Protein AF-A0A2N5WTV6-F1 (afdb_monomer)

Radius of gyration: 19.91 Å; Cα contacts (8 Å, |Δi|>4): 33; chains: 1; bounding box: 37×52×42 Å

Mean predicted aligned error: 8.33 Å

Sequence (84 aa):
MTGIPAQSALWPAPTAARPVDATVTVPGSKSVTNRGLVLAALASEPGWLRRPLRSRDTLLMAEALRAMGVQIDTVPNNSSGSGE

Secondary structure (DSSP, 8-state):
--PPPP-PPPP-PPP-SS------PPPPPHHHHHHHHHHHHHSSS----SS---SHHHHHHHHHHHHTT---------------

Structure (mmCIF, N/CA/C/O backbone):
data_AF-A0A2N5WTV6-F1
#
_entry.id   AF-A0A2N5WTV6-F1
#
loop_
_atom_site.group_PDB
_atom_site.id
_atom_site.type_symbol
_atom_site.label_atom_id
_atom_site.label_alt_id
_atom_site.label_comp_id
_atom_site.label_asym_id
_atom_site.label_entity_id
_atom_site.label_seq_id
_atom_site.pdbx_PDB_ins_code
_atom_site.Cartn_x
_atom_site.Cartn_y
_atom_site.Cartn_z
_atom_site.occupancy
_atom_site.B_iso_or_equiv
_atom_site.auth_seq_id
_atom_site.auth_comp_id
_atom_site.auth_asym_id
_atom_site.a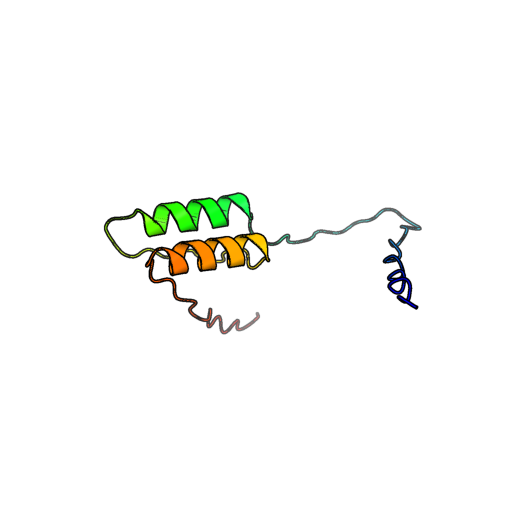uth_atom_id
_atom_site.pdbx_PDB_model_num
ATOM 1 N N . MET A 1 1 ? 10.503 -41.759 4.646 1.00 40.75 1 MET A N 1
ATOM 2 C CA . MET A 1 1 ? 10.638 -41.407 3.218 1.00 40.75 1 MET A CA 1
ATOM 3 C C . MET A 1 1 ? 10.006 -40.032 3.000 1.00 40.75 1 MET A C 1
ATOM 5 O O . MET A 1 1 ? 8.870 -39.942 2.564 1.00 40.75 1 MET A O 1
ATOM 9 N N . THR A 1 2 ? 10.678 -38.957 3.410 1.00 52.56 2 THR A N 1
ATOM 10 C CA . THR A 1 2 ? 10.203 -37.578 3.209 1.00 52.56 2 THR A CA 1
ATOM 11 C C . THR A 1 2 ? 10.858 -37.044 1.943 1.00 52.56 2 THR A C 1
ATOM 13 O O . THR A 1 2 ? 12.074 -36.880 1.899 1.00 52.56 2 THR A O 1
ATOM 16 N N . GLY A 1 3 ? 10.058 -36.875 0.887 1.00 51.06 3 GLY A N 1
ATOM 17 C CA . GLY A 1 3 ? 10.524 -36.361 -0.397 1.00 51.06 3 GLY A CA 1
ATOM 18 C C . GLY A 1 3 ? 11.108 -34.960 -0.241 1.00 51.06 3 GLY A C 1
ATOM 19 O O . GLY A 1 3 ? 10.519 -34.107 0.421 1.00 51.06 3 GLY A O 1
ATOM 20 N N . ILE A 1 4 ? 12.279 -34.743 -0.832 1.00 60.72 4 ILE A N 1
ATOM 21 C CA . ILE A 1 4 ? 12.901 -33.423 -0.946 1.00 60.72 4 ILE A CA 1
ATOM 22 C C . ILE A 1 4 ? 11.917 -32.532 -1.725 1.00 60.72 4 ILE A C 1
ATOM 24 O O . ILE A 1 4 ? 11.461 -32.961 -2.790 1.00 60.72 4 ILE A O 1
ATOM 28 N N . PRO A 1 5 ? 11.537 -31.340 -1.223 1.00 66.25 5 PRO A N 1
ATOM 29 C CA . PRO A 1 5 ? 10.646 -30.453 -1.960 1.00 66.25 5 PRO A CA 1
ATOM 30 C C . PRO A 1 5 ? 11.265 -30.142 -3.323 1.00 66.25 5 PRO A C 1
ATOM 32 O O . PRO A 1 5 ? 12.462 -29.864 -3.417 1.00 66.25 5 PRO A O 1
ATOM 35 N N . ALA A 1 6 ? 10.452 -30.221 -4.379 1.00 66.75 6 ALA A N 1
ATOM 36 C CA . ALA A 1 6 ? 10.884 -29.903 -5.731 1.00 66.75 6 ALA A CA 1
ATOM 37 C C . ALA A 1 6 ? 11.509 -28.501 -5.740 1.00 66.75 6 ALA A C 1
ATOM 39 O O . ALA A 1 6 ? 10.854 -27.517 -5.395 1.00 66.75 6 ALA A O 1
ATOM 40 N N . GLN A 1 7 ? 12.793 -28.426 -6.091 1.00 67.62 7 GLN A N 1
ATOM 41 C CA . GLN A 1 7 ? 13.512 -27.171 -6.258 1.00 67.62 7 GLN A CA 1
ATOM 42 C C . GLN A 1 7 ? 12.791 -26.377 -7.355 1.00 67.62 7 GLN A C 1
ATOM 44 O O . GLN A 1 7 ? 12.863 -26.743 -8.528 1.00 67.62 7 GLN A O 1
ATOM 49 N N . SER A 1 8 ? 12.048 -25.332 -6.980 1.00 76.25 8 SER A N 1
ATOM 50 C CA . SER A 1 8 ? 11.387 -24.459 -7.950 1.00 76.25 8 SER A CA 1
ATOM 51 C C . SER A 1 8 ? 12.428 -23.943 -8.937 1.00 76.25 8 SER A C 1
ATOM 53 O O . SER A 1 8 ? 13.442 -23.375 -8.524 1.00 76.25 8 SER A O 1
ATOM 55 N N . ALA A 1 9 ? 12.191 -24.159 -10.232 1.00 85.19 9 ALA A N 1
ATOM 56 C CA . ALA A 1 9 ? 13.046 -23.616 -11.276 1.00 85.19 9 ALA A CA 1
ATOM 57 C C . ALA A 1 9 ? 13.189 -22.096 -11.078 1.00 85.19 9 ALA A C 1
ATOM 59 O O . ALA A 1 9 ? 12.202 -21.398 -10.833 1.00 85.19 9 ALA A O 1
ATOM 60 N N . LEU A 1 10 ? 14.424 -21.595 -11.142 1.00 91.38 10 LEU A N 1
ATOM 61 C CA . LEU A 1 10 ? 14.704 -20.167 -11.006 1.00 91.38 10 LEU A CA 1
ATOM 62 C C . LEU A 1 10 ? 14.074 -19.398 -12.177 1.00 91.38 10 LEU A C 1
ATOM 64 O O . LEU A 1 10 ? 14.067 -19.880 -13.309 1.00 91.38 10 LEU A O 1
ATOM 68 N N . TRP A 1 11 ? 13.572 -18.189 -11.917 1.00 91.31 11 TRP A N 1
ATOM 69 C CA . TRP A 1 11 ? 13.096 -17.298 -12.976 1.00 91.31 11 TRP A CA 1
ATOM 70 C C . TRP A 1 11 ? 14.292 -16.784 -13.804 1.00 91.31 11 TRP A C 1
ATOM 72 O O . TRP A 1 11 ? 15.196 -16.176 -13.222 1.00 91.31 11 TRP A O 1
ATOM 82 N N . PRO A 1 12 ? 14.340 -17.015 -15.131 1.00 93.31 12 PRO A N 1
ATOM 83 C CA . PRO A 1 12 ? 15.463 -16.584 -15.956 1.00 93.31 12 PRO A CA 1
ATOM 84 C C . PRO A 1 12 ? 15.386 -15.075 -16.219 1.00 93.31 12 PRO A C 1
ATOM 86 O O . PRO A 1 12 ? 14.492 -14.602 -16.920 1.00 93.31 12 PRO A O 1
ATOM 89 N N . ALA A 1 13 ? 16.338 -14.313 -15.678 1.00 94.25 13 ALA A N 1
ATOM 90 C CA . ALA A 1 13 ? 16.414 -12.877 -15.923 1.00 94.25 13 ALA A CA 1
ATOM 91 C C . ALA A 1 13 ? 16.826 -12.591 -17.385 1.00 94.25 13 ALA A C 1
ATOM 93 O O . ALA A 1 13 ? 17.857 -13.104 -17.829 1.00 94.25 13 ALA A O 1
ATOM 94 N N . PRO A 1 14 ? 16.064 -11.781 -18.144 1.00 94.88 14 PRO A N 1
ATOM 95 C CA . PRO A 1 14 ? 16.411 -11.450 -19.522 1.00 94.88 14 PRO A CA 1
ATOM 96 C C . PRO A 1 14 ? 17.667 -10.573 -19.578 1.00 94.88 14 PRO A C 1
ATOM 98 O O . PRO A 1 14 ? 17.849 -9.672 -18.758 1.00 94.88 14 PRO A O 1
ATOM 101 N N . THR A 1 15 ? 18.521 -10.807 -20.575 1.00 97.06 15 THR A N 1
ATOM 102 C CA . THR A 1 15 ? 19.691 -9.967 -20.858 1.00 97.06 15 THR A CA 1
ATOM 103 C C . THR A 1 15 ? 19.392 -8.993 -21.994 1.00 97.06 15 THR A C 1
ATOM 105 O O . THR A 1 15 ? 18.644 -9.294 -22.926 1.00 97.06 15 THR A O 1
ATOM 108 N N . ALA A 1 16 ? 19.978 -7.800 -21.924 1.00 97.31 16 ALA A N 1
ATOM 109 C CA . ALA A 1 16 ? 19.823 -6.789 -22.960 1.00 97.31 16 ALA A CA 1
ATOM 110 C C . ALA A 1 16 ? 20.952 -6.921 -23.997 1.00 97.31 16 A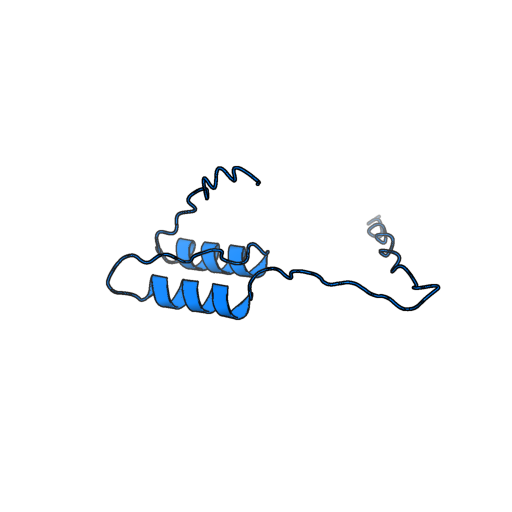LA A C 1
ATOM 112 O O . ALA A 1 16 ? 22.118 -6.715 -23.676 1.00 97.31 16 ALA A O 1
ATOM 113 N N . ALA A 1 17 ? 20.615 -7.252 -25.249 1.00 97.25 17 ALA A N 1
ATOM 114 C CA . ALA A 1 17 ? 21.586 -7.317 -26.354 1.00 97.25 17 ALA A CA 1
ATOM 115 C C . ALA A 1 17 ? 21.972 -5.929 -26.915 1.00 97.25 17 ALA A C 1
ATOM 117 O O . ALA A 1 17 ? 22.897 -5.810 -27.715 1.00 97.25 17 ALA A O 1
ATOM 118 N N . ARG A 1 18 ? 21.227 -4.885 -26.532 1.00 97.38 18 ARG A N 1
ATOM 119 C CA . ARG A 1 18 ? 21.402 -3.469 -26.900 1.00 97.38 18 ARG A CA 1
ATOM 120 C C . ARG A 1 18 ? 21.005 -2.596 -25.698 1.00 97.38 18 ARG A C 1
ATOM 122 O O . ARG A 1 18 ? 20.369 -3.132 -24.787 1.00 97.38 18 ARG A O 1
ATOM 129 N N . PRO A 1 19 ? 21.332 -1.290 -25.674 1.00 97.81 19 PRO A N 1
ATOM 130 C CA . PRO A 1 19 ? 20.884 -0.395 -24.608 1.00 97.81 19 PRO A CA 1
ATOM 131 C C . PRO A 1 19 ? 19.367 -0.461 -24.388 1.00 97.81 19 PRO A C 1
ATOM 133 O O . PRO A 1 19 ? 18.599 -0.531 -25.348 1.00 97.81 19 PRO A O 1
ATOM 136 N N . VAL A 1 20 ? 18.949 -0.451 -23.122 1.00 97.44 20 VAL A N 1
ATOM 137 C CA . VAL A 1 20 ? 17.534 -0.373 -22.744 1.00 97.44 20 VAL A CA 1
ATOM 138 C C . VAL A 1 20 ? 17.112 1.091 -22.785 1.00 97.44 20 VAL A C 1
ATOM 140 O O . VAL A 1 20 ? 17.663 1.903 -22.046 1.00 97.44 20 VAL A O 1
ATOM 143 N N . ASP A 1 21 ? 16.132 1.407 -23.625 1.00 97.50 21 ASP A N 1
ATOM 144 C CA . ASP A 1 21 ? 15.502 2.724 -23.715 1.00 97.50 21 ASP A CA 1
ATOM 145 C C . ASP A 1 21 ? 13.995 2.561 -23.486 1.00 97.50 21 ASP A C 1
ATOM 147 O O . ASP A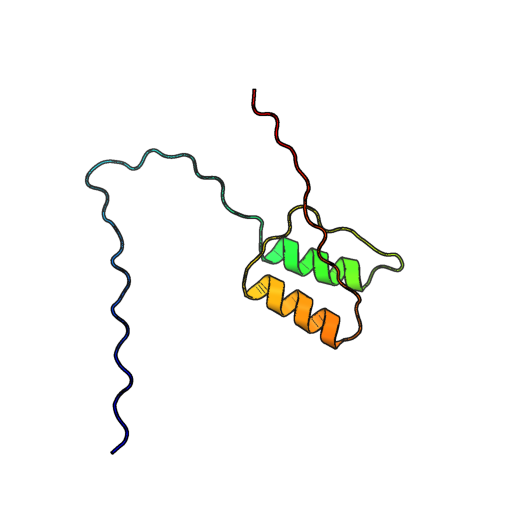 1 21 ? 13.277 2.019 -24.329 1.00 97.50 21 ASP A O 1
ATOM 151 N N . ALA A 1 22 ? 13.535 2.909 -22.283 1.00 97.00 22 ALA A N 1
ATOM 152 C CA . ALA A 1 22 ? 12.146 2.747 -21.873 1.00 97.00 22 ALA A CA 1
ATOM 153 C C . ALA A 1 22 ? 11.777 3.727 -20.756 1.00 97.00 22 ALA A C 1
ATOM 155 O O . ALA A 1 22 ? 12.550 3.970 -19.831 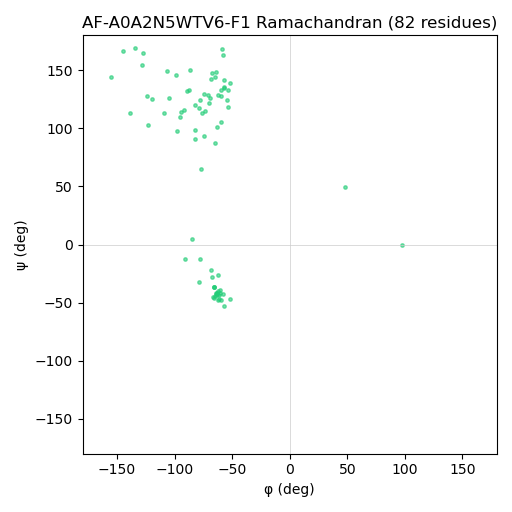1.00 97.00 22 ALA A O 1
ATOM 156 N N . THR A 1 23 ? 10.538 4.214 -20.794 1.00 97.81 23 THR A N 1
ATOM 157 C CA . THR A 1 23 ? 9.896 4.888 -19.661 1.00 97.81 23 THR A CA 1
ATOM 158 C C . THR A 1 23 ? 8.878 3.936 -19.046 1.00 97.81 23 THR A C 1
ATOM 160 O O . THR A 1 23 ? 8.011 3.421 -19.749 1.00 97.81 23 THR A O 1
ATOM 163 N N . VAL A 1 24 ? 8.973 3.690 -17.738 1.00 96.75 24 VAL A N 1
ATOM 164 C CA . VAL A 1 24 ? 8.099 2.746 -17.026 1.00 96.75 24 VAL A CA 1
ATOM 165 C C . VAL A 1 24 ? 7.411 3.448 -15.865 1.00 96.75 24 VAL A C 1
ATOM 167 O O . VAL A 1 24 ? 8.059 4.043 -15.006 1.00 96.75 24 VAL A O 1
ATOM 170 N N . THR A 1 25 ? 6.086 3.341 -15.802 1.00 95.25 25 THR A N 1
ATOM 171 C CA . THR A 1 25 ? 5.325 3.746 -14.619 1.00 95.25 25 THR A CA 1
ATOM 172 C C . THR A 1 25 ? 5.420 2.657 -13.561 1.00 95.25 25 THR A C 1
ATOM 174 O O . THR A 1 25 ? 4.954 1.537 -13.762 1.00 95.25 25 THR A O 1
ATOM 177 N N . VAL A 1 26 ? 6.002 2.988 -12.412 1.00 93.00 26 VAL A N 1
ATOM 178 C CA . VAL A 1 26 ? 6.022 2.083 -11.261 1.00 93.00 26 VAL A CA 1
ATOM 179 C C . VAL A 1 26 ? 4.755 2.250 -10.415 1.00 93.00 26 VAL A C 1
ATOM 181 O O . VAL A 1 26 ? 4.191 3.347 -10.357 1.00 93.00 26 VAL A O 1
ATOM 184 N N . PRO A 1 27 ? 4.291 1.185 -9.739 1.00 92.56 27 PRO A N 1
ATOM 185 C CA . PRO A 1 27 ? 3.197 1.284 -8.781 1.00 92.56 27 PRO A CA 1
ATOM 186 C C . PRO A 1 27 ? 3.484 2.265 -7.634 1.00 92.56 27 PRO A C 1
ATOM 188 O O . PRO A 1 27 ? 4.617 2.693 -7.408 1.00 92.56 27 PRO A O 1
ATOM 191 N N . GLY A 1 28 ? 2.443 2.580 -6.859 1.00 91.88 28 GLY A N 1
ATOM 192 C CA . GLY A 1 28 ? 2.556 3.449 -5.689 1.00 91.88 28 GLY A CA 1
ATOM 193 C C . GLY A 1 28 ? 3.550 2.941 -4.635 1.00 91.88 28 GLY A C 1
ATOM 194 O O . GLY A 1 28 ? 3.926 1.771 -4.593 1.00 91.88 28 GLY A O 1
ATOM 195 N N . SER A 1 29 ? 3.960 3.825 -3.726 1.00 96.69 29 SER A N 1
ATOM 196 C CA . SER A 1 29 ? 4.916 3.472 -2.673 1.00 96.69 29 SER A CA 1
ATOM 197 C C . SER A 1 29 ? 4.278 2.622 -1.572 1.00 96.69 29 SER A C 1
ATOM 199 O O . SER A 1 29 ? 3.269 3.003 -0.967 1.00 96.69 29 SER A O 1
ATOM 201 N N . LYS A 1 30 ? 4.932 1.501 -1.243 1.00 97.31 30 LYS A N 1
ATOM 202 C CA . LYS A 1 30 ? 4.580 0.645 -0.103 1.00 97.31 30 LYS A CA 1
ATOM 203 C C . LYS A 1 30 ? 4.584 1.421 1.211 1.00 97.31 30 LYS A C 1
ATOM 205 O O . LYS A 1 30 ? 3.606 1.393 1.948 1.00 97.31 30 LYS A O 1
ATOM 210 N N . SER A 1 31 ? 5.684 2.110 1.513 1.00 97.81 31 SER A N 1
ATOM 211 C CA . SER A 1 31 ? 5.846 2.811 2.792 1.00 97.81 31 SER A CA 1
ATOM 212 C C . SER A 1 31 ? 4.856 3.964 2.940 1.00 97.81 31 SER A C 1
ATOM 214 O O . SER A 1 31 ? 4.334 4.171 4.029 1.00 97.81 31 SER A O 1
ATOM 216 N N . VAL A 1 32 ? 4.555 4.682 1.852 1.00 97.56 32 VAL A N 1
ATOM 217 C CA . VAL A 1 32 ? 3.520 5.730 1.861 1.00 97.56 32 VAL A CA 1
ATOM 218 C C . VAL A 1 32 ? 2.144 5.119 2.097 1.00 97.56 32 VAL A C 1
ATOM 220 O O . VAL A 1 32 ? 1.415 5.605 2.955 1.00 97.56 32 VAL A O 1
ATOM 223 N N . THR A 1 33 ? 1.815 4.025 1.404 1.00 97.88 33 THR A N 1
ATOM 224 C CA . THR A 1 33 ? 0.530 3.334 1.586 1.00 97.88 33 THR A CA 1
ATOM 225 C C . THR A 1 33 ? 0.364 2.852 3.030 1.00 97.88 33 THR A C 1
ATOM 227 O O . THR A 1 33 ? -0.647 3.154 3.654 1.00 97.88 33 THR A O 1
ATOM 230 N N . ASN A 1 34 ? 1.374 2.190 3.606 1.00 98.25 34 ASN A N 1
ATOM 231 C CA . ASN A 1 34 ? 1.305 1.702 4.987 1.00 98.25 34 ASN A CA 1
ATOM 232 C C . ASN A 1 34 ? 1.190 2.835 6.011 1.00 98.25 34 ASN A C 1
ATOM 234 O O . ASN A 1 34 ? 0.398 2.731 6.942 1.00 98.25 34 ASN A O 1
ATOM 238 N N . ARG A 1 35 ? 1.939 3.932 5.841 1.00 98.38 35 ARG A N 1
ATOM 239 C CA . ARG A 1 35 ? 1.797 5.103 6.721 1.00 98.38 35 ARG A CA 1
ATOM 240 C C . ARG A 1 35 ? 0.413 5.729 6.598 1.00 98.38 35 ARG A C 1
ATOM 242 O O . ARG A 1 35 ? -0.181 6.053 7.615 1.00 98.38 35 ARG A O 1
ATOM 249 N N . GLY A 1 36 ? -0.106 5.859 5.379 1.00 97.94 36 GLY A N 1
ATOM 250 C CA . GLY A 1 36 ? -1.461 6.352 5.145 1.00 97.94 36 GLY A CA 1
ATOM 251 C C . GLY A 1 36 ? -2.512 5.498 5.854 1.00 97.94 36 GLY A C 1
ATOM 252 O O . GLY A 1 36 ? -3.404 6.051 6.483 1.00 97.94 36 GLY A O 1
ATOM 253 N N . LEU A 1 37 ? -2.371 4.168 5.810 1.00 97.88 37 LEU A N 1
ATOM 254 C CA . LEU A 1 37 ? -3.285 3.239 6.479 1.00 97.88 37 LEU A CA 1
ATOM 255 C C . LEU A 1 37 ? -3.286 3.450 7.998 1.00 97.88 37 LEU A C 1
ATOM 257 O O . LEU A 1 37 ? -4.349 3.566 8.598 1.00 97.88 37 LEU A O 1
ATOM 261 N N . VAL A 1 38 ? -2.104 3.557 8.609 1.00 97.81 38 VAL A N 1
ATOM 262 C CA . VAL A 1 38 ? -1.972 3.801 10.054 1.00 97.81 38 VAL A CA 1
ATOM 263 C C . VAL A 1 38 ? -2.530 5.169 10.444 1.00 97.81 38 VAL A C 1
ATOM 265 O O . VAL A 1 38 ? -3.267 5.272 11.417 1.00 97.81 38 VAL A O 1
ATOM 268 N N . LEU A 1 39 ? -2.219 6.218 9.679 1.00 98.06 39 LEU A N 1
ATOM 269 C CA . LEU A 1 39 ? -2.729 7.563 9.953 1.00 98.06 39 LEU A CA 1
ATOM 270 C C . LEU A 1 39 ? -4.256 7.625 9.841 1.00 98.06 39 LEU A C 1
ATOM 272 O O . LEU A 1 39 ? -4.892 8.226 10.698 1.00 98.06 39 LEU A O 1
ATOM 276 N N . ALA A 1 40 ? -4.845 6.979 8.831 1.00 97.62 40 ALA A N 1
ATOM 277 C CA . ALA A 1 40 ? -6.297 6.914 8.673 1.00 97.62 40 ALA A CA 1
ATOM 278 C C . ALA A 1 40 ? -6.970 6.124 9.806 1.00 97.62 40 ALA A C 1
ATOM 280 O O . ALA A 1 40 ? -8.036 6.516 10.261 1.00 97.62 40 ALA A O 1
ATOM 281 N N . ALA A 1 41 ? -6.338 5.054 10.295 1.00 97.38 41 ALA A N 1
ATOM 282 C CA . ALA A 1 41 ? -6.844 4.275 11.426 1.00 97.38 41 ALA A CA 1
ATOM 283 C C . ALA A 1 41 ? -6.827 5.042 12.761 1.00 97.38 41 ALA A C 1
ATOM 285 O O . ALA A 1 41 ? -7.623 4.744 13.645 1.00 97.38 41 ALA A O 1
ATOM 286 N N . LEU A 1 42 ? -5.907 5.999 12.917 1.00 97.56 42 LEU A N 1
ATOM 287 C CA . LEU A 1 42 ? -5.775 6.835 14.116 1.00 97.56 42 LEU A CA 1
ATOM 288 C C . LEU A 1 42 ? -6.588 8.134 14.044 1.00 97.56 42 LEU A C 1
ATOM 290 O O . LEU A 1 42 ? -6.700 8.840 15.046 1.00 97.56 42 LEU A O 1
ATOM 294 N N . ALA A 1 43 ? -7.096 8.490 12.865 1.00 97.94 43 ALA A N 1
ATOM 295 C CA . ALA A 1 43 ? -7.855 9.714 12.672 1.00 97.94 43 ALA A CA 1
ATOM 296 C C . ALA A 1 43 ? -9.196 9.652 13.419 1.00 97.94 43 ALA A C 1
ATOM 298 O O . ALA A 1 43 ? -9.814 8.596 13.532 1.00 97.94 43 ALA A O 1
ATOM 299 N N . SER A 1 44 ? -9.665 10.806 13.901 1.00 96.81 44 SER A N 1
ATOM 300 C CA . SER A 1 44 ? -10.968 10.911 14.575 1.00 96.81 44 SER A CA 1
ATOM 301 C C . SER A 1 44 ? -12.151 10.686 13.631 1.00 96.81 44 SER A C 1
ATOM 303 O O . SER A 1 44 ? -13.229 10.335 14.091 1.00 96.81 44 SER A O 1
ATOM 305 N N . GLU A 1 45 ? -11.941 10.874 12.326 1.00 96.56 45 GLU A N 1
ATOM 306 C CA . GLU A 1 45 ? -12.962 10.767 11.285 1.00 96.56 45 GLU A CA 1
ATOM 307 C C . GLU A 1 45 ? -12.502 9.828 10.156 1.00 96.56 45 GLU A C 1
ATOM 309 O O . GLU A 1 45 ? -11.293 9.710 9.913 1.00 96.56 45 GLU A O 1
ATOM 314 N N . PRO A 1 46 ? -13.432 9.195 9.414 1.00 93.88 46 PRO A N 1
ATOM 315 C CA . PRO A 1 46 ? -13.098 8.337 8.279 1.00 93.88 46 PRO A CA 1
ATOM 316 C C . PRO A 1 46 ? -12.275 9.051 7.195 1.00 93.88 46 PRO A C 1
ATOM 318 O O . PRO A 1 46 ? -12.532 10.203 6.840 1.00 93.88 46 PRO A O 1
ATOM 321 N N . GLY A 1 47 ? -11.310 8.336 6.609 1.00 93.12 47 GLY A N 1
ATOM 322 C CA . GLY A 1 47 ? -10.404 8.862 5.584 1.00 93.12 47 GLY A CA 1
ATOM 323 C C . GLY A 1 47 ? -10.338 8.012 4.314 1.00 93.12 47 GLY A C 1
ATOM 324 O O . GLY A 1 47 ? -10.723 6.846 4.296 1.00 93.12 47 GLY A O 1
ATOM 325 N N . TRP A 1 48 ? -9.792 8.599 3.243 1.00 94.38 48 TRP A N 1
ATOM 326 C CA . TRP A 1 48 ? -9.627 7.938 1.945 1.00 94.38 48 TRP A CA 1
ATOM 327 C C . TRP A 1 48 ? -8.159 7.862 1.534 1.00 94.38 48 TRP A C 1
ATOM 329 O O . TRP A 1 48 ? -7.488 8.885 1.390 1.00 94.38 48 TRP A O 1
ATOM 339 N N . LEU A 1 49 ? -7.683 6.655 1.232 1.00 94.69 49 LEU A N 1
ATOM 340 C CA . LEU A 1 49 ? -6.410 6.456 0.545 1.00 94.69 49 LEU A CA 1
ATOM 341 C C . LEU A 1 49 ? -6.663 6.334 -0.959 1.00 94.69 49 LEU A C 1
ATOM 343 O O . LEU A 1 49 ? -7.266 5.367 -1.422 1.00 94.69 49 LEU A O 1
ATOM 347 N N . ARG A 1 50 ? -6.185 7.306 -1.742 1.00 92.81 50 ARG A N 1
ATOM 348 C CA . ARG A 1 50 ? -6.320 7.295 -3.207 1.00 92.81 50 ARG A CA 1
ATOM 349 C C . ARG A 1 50 ? -5.162 6.541 -3.852 1.00 92.81 50 ARG A C 1
ATOM 351 O O . ARG A 1 50 ? -4.006 6.806 -3.539 1.00 92.81 50 ARG A O 1
ATOM 358 N N . ARG A 1 51 ? -5.487 5.644 -4.791 1.00 91.75 51 ARG A N 1
ATOM 359 C CA . ARG A 1 51 ? -4.521 4.818 -5.547 1.00 91.75 51 ARG A CA 1
ATOM 360 C C . ARG A 1 51 ? -3.467 4.135 -4.641 1.00 91.75 51 ARG A C 1
ATOM 362 O O . ARG A 1 51 ? -2.272 4.247 -4.922 1.00 91.75 51 ARG A O 1
ATOM 369 N N . PRO A 1 52 ? -3.876 3.451 -3.552 1.00 94.75 52 PRO A N 1
ATOM 370 C CA . PRO A 1 52 ? -2.928 2.764 -2.681 1.00 94.75 52 PRO A CA 1
ATOM 371 C C . PRO A 1 52 ? -2.219 1.641 -3.447 1.00 94.75 52 PRO A C 1
ATOM 373 O O . PRO A 1 52 ? -2.812 1.002 -4.322 1.00 94.75 52 PRO A O 1
ATOM 376 N N . LEU A 1 53 ? -0.961 1.360 -3.098 1.00 95.81 53 LEU A N 1
ATOM 377 C CA . LEU A 1 53 ? -0.282 0.177 -3.620 1.00 95.81 53 LEU A CA 1
ATOM 378 C C . LEU A 1 53 ? -1.026 -1.074 -3.146 1.00 95.81 53 LEU A C 1
ATOM 380 O O . LEU A 1 53 ? -1.229 -1.249 -1.945 1.00 95.81 53 LEU A O 1
ATOM 384 N N . ARG A 1 54 ? -1.366 -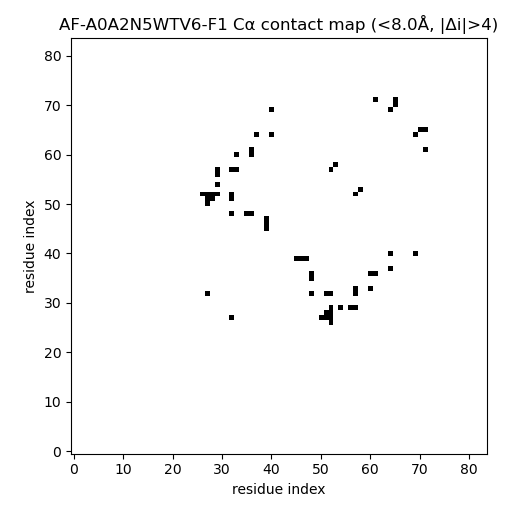1.979 -4.066 1.00 93.88 54 ARG A N 1
ATOM 385 C CA . ARG A 1 54 ? -1.829 -3.332 -3.732 1.00 93.88 54 ARG A CA 1
ATOM 386 C C . ARG A 1 54 ? -0.657 -4.297 -3.858 1.00 93.88 54 ARG A C 1
ATOM 388 O O . ARG A 1 54 ? -0.317 -4.728 -4.953 1.00 93.88 54 ARG A O 1
ATOM 395 N N . SER A 1 55 ? -0.022 -4.601 -2.737 1.00 96.75 55 SER A N 1
ATOM 396 C CA . SER A 1 55 ? 1.033 -5.605 -2.629 1.00 96.75 55 SER A CA 1
ATOM 397 C C . SER A 1 55 ? 0.781 -6.465 -1.398 1.00 96.75 55 SER A C 1
ATOM 399 O O . SER A 1 55 ? -0.050 -6.125 -0.559 1.00 96.75 55 SER A O 1
ATOM 401 N N . ARG A 1 56 ? 1.511 -7.575 -1.260 1.00 97.56 56 ARG A N 1
ATOM 402 C CA . ARG A 1 56 ? 1.404 -8.434 -0.073 1.00 97.56 56 ARG A CA 1
ATOM 403 C C . ARG A 1 56 ? 1.560 -7.633 1.224 1.00 97.56 56 ARG A C 1
ATOM 405 O O . ARG A 1 56 ? 0.735 -7.762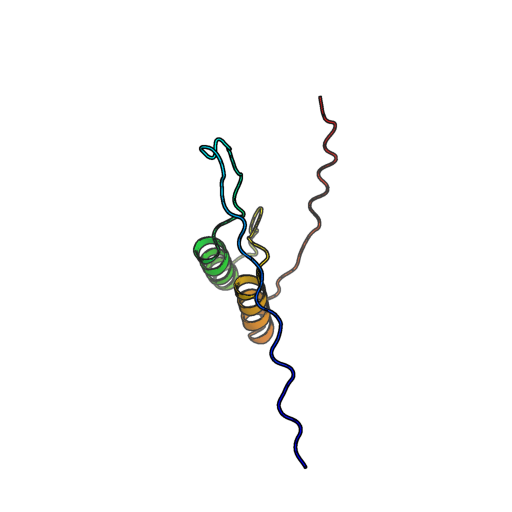 2.116 1.00 97.56 56 ARG A O 1
ATOM 412 N N . ASP A 1 57 ? 2.562 -6.761 1.299 1.00 97.56 57 ASP A N 1
ATOM 413 C CA . ASP A 1 57 ? 2.851 -5.985 2.509 1.00 97.56 57 ASP A CA 1
ATOM 414 C C . ASP A 1 57 ? 1.747 -4.980 2.867 1.00 97.56 57 ASP A C 1
ATOM 416 O O . ASP A 1 57 ? 1.480 -4.760 4.047 1.00 97.56 57 ASP A O 1
ATOM 420 N N . THR A 1 58 ? 1.112 -4.349 1.873 1.00 97.56 58 THR A N 1
ATOM 421 C CA . THR A 1 58 ? 0.037 -3.378 2.135 1.00 97.56 58 THR A CA 1
ATOM 422 C C . THR A 1 58 ? -1.283 -4.067 2.461 1.00 97.56 58 THR A C 1
ATOM 424 O O . THR A 1 58 ? -2.048 -3.564 3.283 1.00 97.56 58 THR A O 1
ATOM 427 N N . LEU A 1 59 ? -1.530 -5.245 1.878 1.00 97.50 59 LEU A N 1
ATOM 428 C CA . LEU A 1 59 ? -2.672 -6.089 2.223 1.00 97.50 59 LEU A CA 1
ATOM 429 C C . LEU A 1 59 ? -2.545 -6.633 3.649 1.00 97.50 59 LEU A C 1
ATOM 431 O O . LEU A 1 59 ? -3.487 -6.493 4.419 1.00 97.50 59 LEU A O 1
ATOM 435 N N . LEU A 1 60 ? -1.365 -7.133 4.031 1.00 98.38 60 LEU A N 1
ATOM 436 C CA . LEU A 1 60 ? -1.091 -7.584 5.399 1.00 98.38 60 LEU A CA 1
ATOM 437 C C . LEU A 1 60 ? -1.251 -6.453 6.424 1.00 98.38 60 LEU A C 1
ATOM 439 O O . LEU A 1 60 ? -1.792 -6.676 7.502 1.00 98.38 60 LEU A O 1
ATOM 443 N N . MET A 1 61 ? -0.828 -5.228 6.092 1.00 98.50 61 MET A N 1
ATOM 444 C CA . MET A 1 61 ? -1.067 -4.060 6.948 1.00 98.50 61 MET A CA 1
ATOM 445 C C . MET A 1 61 ? -2.568 -3.785 7.122 1.00 98.50 61 MET A C 1
ATOM 447 O O . MET A 1 61 ? -3.035 -3.603 8.243 1.00 98.50 61 MET A O 1
ATOM 451 N N . ALA A 1 62 ? -3.337 -3.778 6.029 1.00 98.12 62 ALA A N 1
ATOM 452 C CA . ALA A 1 62 ? -4.782 -3.573 6.094 1.00 98.12 62 ALA A CA 1
ATOM 453 C C . ALA A 1 62 ? -5.492 -4.689 6.883 1.00 98.12 62 ALA A C 1
ATOM 455 O O . ALA A 1 62 ? -6.391 -4.408 7.667 1.00 98.12 62 ALA A O 1
ATOM 456 N N . GLU A 1 63 ? -5.083 -5.947 6.710 1.00 98.38 63 GLU A N 1
ATOM 457 C CA . GLU A 1 63 ? -5.595 -7.085 7.484 1.00 98.38 63 GLU A CA 1
ATOM 458 C C . GLU A 1 63 ? -5.268 -6.965 8.974 1.00 98.38 63 GLU A C 1
ATOM 460 O O . GLU A 1 63 ? -6.152 -7.171 9.802 1.00 98.38 63 GLU A O 1
ATOM 465 N N . ALA A 1 64 ? -4.046 -6.562 9.331 1.00 98.62 64 ALA A N 1
ATOM 466 C CA . ALA A 1 64 ? -3.664 -6.342 10.724 1.00 98.62 64 ALA A CA 1
ATOM 467 C C . ALA A 1 64 ? -4.504 -5.236 11.384 1.00 98.62 64 ALA A C 1
ATOM 469 O O . ALA A 1 64 ? -4.987 -5.409 12.500 1.00 98.62 64 ALA A O 1
ATOM 470 N N . LEU A 1 65 ? -4.733 -4.119 10.685 1.00 98.44 65 LEU A N 1
ATOM 471 C CA . LEU A 1 65 ? -5.603 -3.043 11.174 1.00 98.44 65 LEU A CA 1
ATOM 472 C C . LEU A 1 65 ? -7.054 -3.518 11.342 1.00 98.44 65 LEU A C 1
ATOM 474 O O . LEU A 1 65 ? -7.670 -3.229 12.367 1.00 98.44 65 LEU A O 1
ATOM 478 N N . ARG A 1 66 ? -7.580 -4.303 10.391 1.00 98.44 66 ARG A N 1
ATOM 479 C CA . ARG A 1 66 ? -8.909 -4.925 10.520 1.00 98.44 66 ARG A CA 1
ATOM 480 C C . ARG A 1 66 ? -8.996 -5.857 11.724 1.00 98.44 66 ARG A C 1
ATOM 482 O O . ARG A 1 66 ? -9.980 -5.807 12.453 1.00 98.44 66 ARG A O 1
ATOM 489 N N . ALA A 1 67 ? -7.964 -6.662 11.974 1.00 98.56 67 ALA A N 1
ATOM 490 C CA . ALA A 1 67 ? -7.904 -7.542 13.141 1.00 98.56 67 ALA A CA 1
ATOM 491 C C . ALA A 1 67 ? -7.907 -6.765 14.471 1.00 98.56 67 ALA A C 1
ATOM 493 O O . ALA A 1 67 ? -8.378 -7.279 15.481 1.00 98.56 67 ALA A O 1
ATOM 494 N N . MET A 1 68 ? -7.431 -5.516 14.466 1.0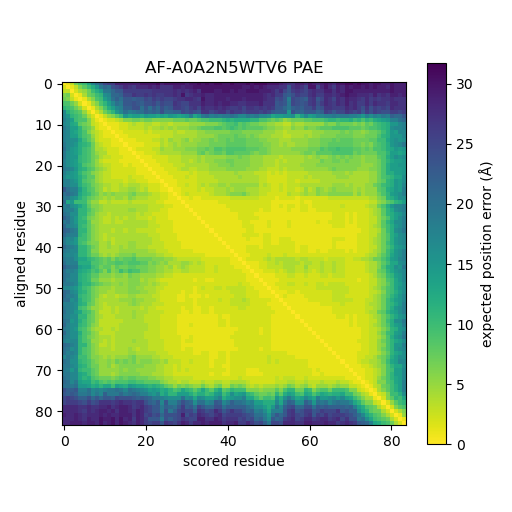0 98.31 68 MET A N 1
ATOM 495 C CA . MET A 1 68 ? -7.505 -4.593 15.606 1.00 98.31 68 MET A CA 1
ATOM 496 C C . MET A 1 68 ? -8.832 -3.812 15.688 1.00 98.31 68 MET A C 1
ATOM 498 O O . MET A 1 68 ? -8.979 -2.961 16.560 1.00 98.31 68 MET A O 1
ATOM 502 N N . GLY A 1 69 ? -9.804 -4.091 14.812 1.00 97.94 69 GLY A N 1
ATOM 503 C CA . GLY A 1 69 ? -11.145 -3.495 14.836 1.00 97.94 69 GLY A CA 1
ATOM 504 C C . GLY A 1 69 ? -11.357 -2.309 13.888 1.00 97.94 69 GLY A C 1
ATOM 505 O O . GLY A 1 69 ? -12.471 -1.788 13.812 1.00 97.94 69 GLY A O 1
ATOM 506 N N . VAL A 1 70 ? -10.336 -1.894 13.130 1.00 98.25 70 VAL A N 1
ATOM 507 C CA . VAL A 1 70 ? -10.454 -0.788 12.164 1.00 98.25 70 VAL A CA 1
ATOM 508 C C . VAL A 1 70 ? -11.298 -1.224 10.965 1.00 98.25 70 VAL A C 1
ATOM 510 O O . VAL A 1 70 ? -11.006 -2.234 10.322 1.00 98.25 70 VAL A O 1
ATOM 513 N N . GLN A 1 71 ? -12.317 -0.439 10.615 1.00 97.50 71 GLN A N 1
ATOM 514 C CA . GLN A 1 71 ? -13.095 -0.667 9.396 1.00 97.50 71 GLN A CA 1
ATOM 515 C C . GLN A 1 71 ? -12.322 -0.152 8.177 1.00 97.50 71 GLN A C 1
ATOM 517 O O . GLN A 1 71 ? -11.903 1.004 8.139 1.00 97.50 71 GLN A O 1
ATOM 522 N N . ILE A 1 72 ? -12.099 -1.019 7.186 1.00 97.19 72 ILE A N 1
ATOM 523 C CA . ILE A 1 72 ? -11.377 -0.677 5.953 1.00 97.19 72 ILE A CA 1
ATOM 524 C C . ILE A 1 72 ? -12.092 -1.309 4.765 1.00 97.19 72 ILE A C 1
ATOM 526 O O . ILE A 1 72 ? -12.023 -2.529 4.579 1.00 97.19 72 ILE A O 1
ATOM 530 N N . ASP A 1 73 ? -12.654 -0.467 3.905 1.00 94.94 73 ASP A N 1
ATOM 531 C CA . ASP A 1 73 ? -13.338 -0.876 2.680 1.00 94.94 73 ASP A CA 1
ATOM 532 C C . ASP A 1 73 ? -12.514 -0.560 1.431 1.00 94.94 73 ASP A C 1
ATOM 534 O O . ASP A 1 73 ? -11.730 0.388 1.379 1.00 94.94 73 ASP A O 1
ATOM 538 N N . THR A 1 74 ? -12.675 -1.383 0.393 1.00 91.75 74 THR A N 1
ATOM 539 C CA . THR A 1 74 ? -12.111 -1.111 -0.934 1.00 91.75 74 THR A CA 1
ATOM 540 C C . THR A 1 74 ? -13.242 -0.774 -1.886 1.00 91.75 74 THR A C 1
ATOM 542 O O . THR A 1 74 ? -14.037 -1.642 -2.234 1.00 91.75 74 THR A O 1
ATOM 545 N N . VAL A 1 75 ? -13.283 0.474 -2.345 1.00 87.06 75 VAL A N 1
ATOM 546 C CA . VAL A 1 75 ? -14.192 0.891 -3.415 1.00 87.06 75 VAL A CA 1
ATOM 547 C C . VAL A 1 75 ? -13.525 0.702 -4.782 1.00 87.06 75 VAL A C 1
ATOM 549 O O . VAL A 1 75 ? -12.369 1.106 -4.960 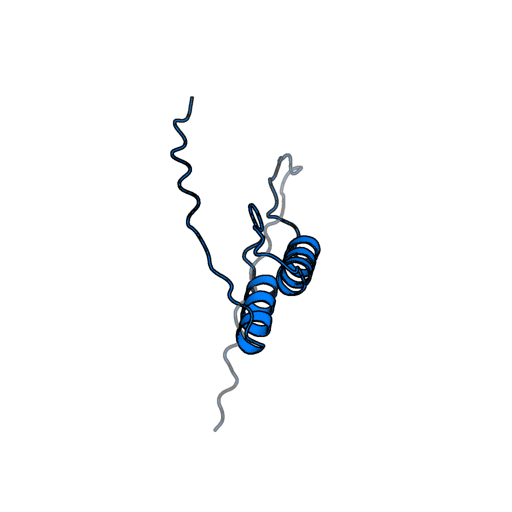1.00 87.06 75 VAL A O 1
ATOM 552 N N . PRO A 1 76 ? -14.216 0.091 -5.760 1.00 78.38 76 PRO A N 1
ATOM 553 C CA . PRO A 1 76 ? -13.758 0.077 -7.141 1.00 78.38 76 PRO A CA 1
ATOM 554 C C . PRO A 1 76 ? -13.574 1.508 -7.651 1.00 78.38 76 PRO A C 1
ATOM 556 O O . PRO A 1 76 ? -14.416 2.378 -7.427 1.00 78.38 76 PRO A O 1
ATOM 559 N N . ASN A 1 77 ? -12.468 1.763 -8.350 1.00 70.44 77 ASN A N 1
ATOM 560 C CA . ASN A 1 77 ? -12.323 3.007 -9.091 1.00 70.44 77 ASN A CA 1
ATOM 561 C C . ASN A 1 77 ? -13.041 2.848 -10.433 1.00 70.44 77 ASN A C 1
ATOM 563 O O . ASN A 1 77 ? -12.478 2.277 -11.367 1.00 70.44 77 ASN A O 1
ATOM 567 N N . ASN A 1 78 ? -14.272 3.344 -10.525 1.00 66.56 78 ASN A N 1
ATOM 568 C CA . ASN A 1 78 ? -15.040 3.361 -11.768 1.00 66.56 78 ASN A CA 1
ATOM 569 C C . ASN A 1 78 ? -14.526 4.485 -12.677 1.00 66.56 78 ASN A C 1
ATOM 571 O O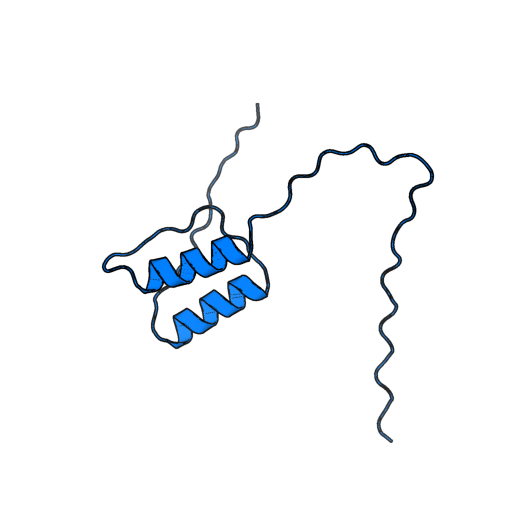 . ASN A 1 78 ? -15.226 5.459 -12.936 1.00 66.56 78 ASN A O 1
ATOM 575 N N . SER A 1 79 ? -13.280 4.396 -13.138 1.00 60.75 79 SER A N 1
ATOM 576 C CA . SER A 1 79 ? -12.795 5.279 -14.193 1.00 60.75 79 SER A CA 1
ATOM 577 C C . SER A 1 79 ? -13.234 4.709 -15.538 1.00 60.75 79 SER A C 1
ATOM 579 O O . SER A 1 79 ? -12.525 3.893 -16.125 1.00 60.75 79 SER A O 1
ATOM 581 N N . SER A 1 80 ? -14.404 5.127 -16.024 1.00 51.84 80 SER A N 1
ATOM 582 C CA . SER A 1 80 ? -14.732 5.056 -17.448 1.00 51.84 80 SER A CA 1
ATOM 583 C C . SER A 1 80 ? -13.781 5.998 -18.187 1.00 51.84 80 SER A C 1
ATOM 585 O O . SER A 1 80 ? -14.052 7.188 -18.331 1.00 51.84 80 SER A O 1
ATOM 587 N N . GLY A 1 81 ? -12.608 5.493 -18.560 1.00 49.34 81 GLY A N 1
ATOM 588 C CA . GLY A 1 81 ? -11.692 6.210 -19.431 1.00 49.34 81 GLY A CA 1
ATOM 589 C C . GLY A 1 81 ? -12.230 6.157 -20.852 1.00 49.34 81 GLY A C 1
ATOM 590 O O . GLY A 1 81 ? -11.961 5.195 -21.564 1.00 49.34 81 GLY A O 1
ATOM 591 N N . SER A 1 82 ? -12.996 7.167 -21.260 1.00 42.19 82 SER A N 1
ATOM 592 C CA . SER A 1 82 ? -13.065 7.552 -22.667 1.00 42.19 82 SER A CA 1
ATOM 593 C C . SER A 1 82 ? -11.657 8.003 -23.049 1.00 42.19 82 SER A C 1
ATOM 595 O O . SER A 1 82 ? -11.206 9.066 -22.628 1.00 42.19 82 SER A O 1
ATOM 597 N N . GLY A 1 83 ? -10.927 7.122 -23.727 1.00 46.59 83 GLY A N 1
ATOM 598 C CA . GLY A 1 83 ? -9.667 7.469 -24.361 1.00 46.59 83 GLY A CA 1
ATOM 599 C C . GLY A 1 83 ? -9.952 8.303 -25.601 1.00 46.59 83 GLY A C 1
ATOM 600 O O . GLY A 1 83 ? -10.555 7.794 -26.545 1.00 46.59 83 GLY A O 1
ATOM 601 N N . GLU A 1 84 ? -9.519 9.556 -25.564 1.00 34.94 84 GLU A N 1
ATOM 602 C CA . GLU A 1 84 ? -9.054 10.302 -26.735 1.00 34.94 84 GLU A CA 1
ATOM 603 C C . GLU A 1 84 ? -7.544 10.510 -26.588 1.00 34.94 84 GLU A C 1
ATOM 605 O O . GLU A 1 84 ? -7.092 10.734 -25.436 1.00 34.94 84 GLU A O 1
#

Solvent-accessible surface area (backbone atoms only — not comparable to full-atom values): 5995 Å² total; per-residue (Å²): 140,80,80,78,77,80,79,75,80,77,84,82,78,86,80,76,96,59,88,88,86,82,90,78,89,74,80,53,53,60,69,60,37,47,51,50,52,54,52,41,69,71,43,96,56,94,70,84,81,79,80,59,36,87,46,73,70,40,49,53,50,53,50,52,42,39,76,75,68,43,90,82,84,85,78,83,82,85,74,82,73,81,82,127

pLDDT: mean 88.35, std 16.54, range [34.94, 98.62]

Foldseek 3Di:
DDDDPPDPDDDDDDDDPDDDDDDDDDADDPVVLLVVLVVQLPDPDHDDDPRRDDDPSSVVSNVVSVVVVRDDDDDDDPPPDPDD